Protein AF-A0A2Z2M664-F1 (afdb_monomer)

Organism: Thermococcus profundus (NCBI:txid49899)

Radius of gyration: 18.78 Å; Cα contacts (8 Å, |Δi|>4): 197; chains: 1; bounding box: 60×36×61 Å

Sequence (151 aa):
MFFKPFISCTFRCPKIKVKTLTKQIIELSSELGLQAVPEYRTPDGTRIDIAILNGEEKLLAIELEASFKWFPQRLLYDVVKAYRAGFTELWVVSNFNSKPGWVKNYSTEIGVETRIVKENEVLEELTTRLLQQTKKKEGHYLDFLGANVRV

Nearest PDB structures (foldseek):
  8hil-assembly1_E  TM=6.365E-01  e=1.187E-01  Brassica oleracea
  1vq2-assembly1_A  TM=5.155E-01  e=5.518E-02  Tequatrovirus T4
  8fnd-assembly1_G  TM=3.678E-01  e=8.575E-01  Homo sapiens
  3p83-assembly1_E  TM=4.566E-01  e=2.537E+00  Archaeoglobus fulgidus
  6rwo-assembly1_C  TM=3.372E-01  e=2.233E+00  Simian immunodeficiency virus

Mean predicted aligned error: 8.5 Å

Solvent-accessible surface area (backbone atoms only — not comparable to full-atom values): 8771 Å² total; per-residue (Å²): 136,84,83,76,76,82,76,74,80,79,73,78,70,71,73,64,58,58,73,60,53,52,51,52,53,33,50,57,29,46,78,71,76,29,50,49,38,70,63,33,68,37,98,89,69,47,73,40,51,31,35,36,26,56,85,92,44,55,64,35,35,36,39,78,49,72,67,71,83,59,47,51,63,51,52,45,50,51,46,54,50,36,44,78,62,61,24,47,29,38,38,38,34,30,71,65,95,73,75,56,67,70,46,56,57,53,28,50,75,72,54,23,50,74,44,80,35,39,72,91,46,42,67,63,54,48,51,55,58,51,54,51,51,58,51,54,51,54,52,52,50,53,52,56,54,61,67,70,72,77,130

Structure (mmCIF, N/CA/C/O backbone):
data_AF-A0A2Z2M664-F1
#
_entry.id   AF-A0A2Z2M664-F1
#
loop_
_atom_site.group_PDB
_atom_site.id
_atom_site.type_symbol
_atom_site.label_atom_id
_atom_site.label_alt_id
_atom_site.label_comp_id
_atom_site.label_asym_id
_atom_site.label_entity_id
_atom_site.label_seq_id
_atom_site.pdbx_PDB_ins_code
_atom_site.Cartn_x
_atom_site.Cartn_y
_atom_site.Cartn_z
_atom_site.occupancy
_atom_site.B_iso_or_equiv
_atom_site.auth_seq_id
_atom_site.auth_comp_id
_atom_site.auth_asym_id
_atom_site.auth_atom_id
_atom_site.pdbx_PDB_model_num
ATOM 1 N N . MET A 1 1 ? 23.839 2.505 -41.472 1.00 39.97 1 MET A N 1
ATOM 2 C CA . MET A 1 1 ? 23.127 1.906 -40.321 1.00 39.97 1 MET A CA 1
ATOM 3 C C . MET A 1 1 ? 23.981 2.104 -39.079 1.00 39.97 1 MET A C 1
ATOM 5 O O . MET A 1 1 ? 25.025 1.480 -38.979 1.00 39.97 1 MET A O 1
ATOM 9 N N . PHE A 1 2 ? 23.594 3.011 -38.181 1.00 37.47 2 PHE A N 1
ATOM 10 C CA . PHE A 1 2 ? 24.285 3.202 -36.903 1.00 37.47 2 PHE A CA 1
ATOM 11 C C . PHE A 1 2 ? 23.569 2.379 -35.831 1.00 37.47 2 PHE A C 1
ATOM 13 O O . PHE A 1 2 ? 22.463 2.723 -35.418 1.00 37.47 2 PHE A O 1
ATOM 20 N N . PHE A 1 3 ? 24.192 1.284 -35.396 1.00 42.12 3 PHE A N 1
ATOM 21 C CA . PHE A 1 3 ? 23.807 0.595 -34.168 1.00 42.12 3 PHE A CA 1
ATOM 22 C C . PHE A 1 3 ? 24.142 1.520 -32.993 1.00 42.12 3 PHE A C 1
ATOM 24 O O . PHE A 1 3 ? 25.313 1.751 -32.695 1.00 42.12 3 PHE A O 1
ATOM 31 N N . LYS A 1 4 ? 23.125 2.083 -32.333 1.00 37.66 4 LYS A N 1
ATOM 32 C CA . LYS A 1 4 ? 23.328 2.693 -31.015 1.00 37.66 4 LYS A CA 1
ATOM 33 C C . LYS A 1 4 ? 23.560 1.558 -30.012 1.00 37.66 4 LYS A C 1
ATOM 35 O O . LYS A 1 4 ? 22.747 0.632 -29.982 1.00 37.66 4 LYS A O 1
ATOM 40 N N . PRO A 1 5 ? 24.627 1.597 -29.199 1.00 44.88 5 PRO A N 1
ATOM 41 C CA . PRO A 1 5 ? 24.809 0.609 -28.151 1.00 44.88 5 PRO A CA 1
ATOM 42 C C . PRO A 1 5 ? 23.654 0.734 -27.153 1.00 44.88 5 PRO A C 1
ATOM 44 O O . PRO A 1 5 ? 23.270 1.840 -26.764 1.00 44.88 5 PRO A O 1
ATOM 47 N N . PHE A 1 6 ? 23.090 -0.409 -26.759 1.00 41.03 6 PHE A N 1
ATOM 48 C CA . PHE A 1 6 ? 22.221 -0.513 -25.593 1.00 41.03 6 PHE A CA 1
ATOM 49 C C . PHE A 1 6 ? 23.012 0.028 -24.399 1.00 41.03 6 PHE A C 1
ATOM 51 O O . PHE A 1 6 ? 23.916 -0.635 -23.893 1.00 41.03 6 PHE A O 1
ATOM 58 N N . ILE A 1 7 ? 22.706 1.252 -23.973 1.00 44.88 7 ILE A N 1
ATOM 59 C CA . ILE A 1 7 ? 23.198 1.783 -22.708 1.00 44.88 7 ILE A CA 1
ATOM 60 C C . ILE A 1 7 ? 22.564 0.897 -21.640 1.00 44.88 7 ILE A C 1
ATOM 62 O O . ILE A 1 7 ? 21.380 1.030 -21.324 1.00 44.88 7 ILE A O 1
ATOM 66 N N . SER A 1 8 ? 23.330 -0.066 -21.128 1.00 39.50 8 SER A N 1
ATOM 67 C CA . SER A 1 8 ? 22.950 -0.797 -19.931 1.00 39.50 8 SER A CA 1
ATOM 68 C C . SER A 1 8 ? 22.771 0.243 -18.835 1.00 39.50 8 SER A C 1
ATOM 70 O O . SER A 1 8 ? 23.730 0.914 -18.455 1.00 39.50 8 SER A O 1
ATOM 72 N N . CYS A 1 9 ? 21.538 0.420 -18.373 1.00 38.31 9 CYS A N 1
ATOM 73 C CA . CYS A 1 9 ? 21.229 1.287 -17.252 1.00 38.31 9 CYS A CA 1
ATOM 74 C C . CYS A 1 9 ? 21.925 0.716 -16.005 1.00 38.31 9 CYS A C 1
ATOM 76 O O . CYS A 1 9 ? 21.392 -0.153 -15.322 1.00 38.31 9 CYS A O 1
ATOM 78 N N . THR A 1 10 ? 23.152 1.160 -15.738 1.00 43.69 10 THR A N 1
ATOM 79 C CA . THR A 1 10 ? 23.926 0.847 -14.529 1.00 43.69 10 THR A CA 1
ATOM 80 C C . THR A 1 10 ? 23.640 1.847 -13.411 1.00 43.69 10 THR A C 1
ATOM 82 O O . THR A 1 10 ? 24.440 2.004 -12.493 1.00 43.69 10 THR A O 1
ATOM 85 N N . PHE A 1 11 ? 22.466 2.488 -13.416 1.00 45.19 11 PHE A N 1
ATOM 86 C CA . PHE A 1 11 ? 21.949 3.089 -12.194 1.00 45.19 11 PHE A CA 1
ATOM 87 C C . PHE A 1 11 ? 21.499 1.957 -11.277 1.00 45.19 11 PHE A C 1
ATOM 89 O O . PHE A 1 11 ? 20.416 1.391 -11.429 1.00 45.19 11 PHE A O 1
ATOM 96 N N . ARG A 1 12 ? 22.366 1.604 -10.324 1.00 50.22 12 ARG A N 1
ATOM 97 C CA . ARG A 1 12 ? 22.033 0.752 -9.183 1.00 50.22 12 ARG A CA 1
ATOM 98 C C . ARG A 1 12 ? 20.975 1.502 -8.362 1.00 50.22 12 ARG A C 1
ATOM 100 O O . ARG A 1 12 ? 21.314 2.205 -7.418 1.00 50.22 12 ARG A O 1
ATOM 107 N N . CYS A 1 13 ? 19.705 1.417 -8.767 1.00 52.94 13 CYS A N 1
ATOM 108 C CA . CYS A 1 13 ? 18.599 1.942 -7.973 1.00 52.94 13 CYS A CA 1
ATOM 109 C C . CYS A 1 13 ? 18.684 1.299 -6.580 1.00 52.94 13 CYS A C 1
ATOM 111 O O . CYS A 1 13 ? 18.848 0.073 -6.500 1.00 52.94 13 CYS A O 1
ATOM 113 N N . PRO A 1 14 ? 18.624 2.091 -5.496 1.00 61.84 14 PRO A N 1
ATOM 114 C CA . PRO A 1 14 ? 18.642 1.539 -4.154 1.00 61.84 14 PRO A CA 1
ATOM 115 C C . PRO A 1 14 ? 17.474 0.563 -4.012 1.00 61.84 14 PRO A C 1
ATOM 117 O O . PRO A 1 14 ? 16.324 0.904 -4.300 1.00 61.84 14 PRO A O 1
ATOM 120 N N . LYS A 1 15 ? 17.784 -0.675 -3.616 1.00 75.69 15 LYS A N 1
ATOM 121 C CA . LYS A 1 15 ? 16.760 -1.670 -3.299 1.00 75.69 15 LYS A CA 1
ATOM 122 C C . LYS A 1 15 ? 15.975 -1.187 -2.088 1.00 75.69 15 LYS A C 1
ATOM 124 O O . LYS A 1 15 ? 16.587 -0.807 -1.093 1.00 75.69 15 LYS A O 1
ATOM 129 N N . ILE A 1 16 ? 14.655 -1.296 -2.171 1.00 85.31 16 ILE A N 1
ATOM 130 C CA . ILE A 1 16 ? 13.769 -0.987 -1.052 1.00 85.31 16 ILE A CA 1
ATOM 131 C C . ILE A 1 16 ? 14.037 -1.964 0.087 1.00 85.31 16 ILE A C 1
ATOM 133 O O . ILE A 1 16 ? 14.125 -3.181 -0.124 1.00 85.31 16 ILE A O 1
ATOM 137 N N . LYS A 1 17 ? 14.146 -1.453 1.312 1.00 89.31 17 LYS A N 1
ATOM 138 C CA . LYS A 1 17 ? 14.289 -2.246 2.535 1.00 89.31 17 LYS A CA 1
ATOM 139 C C . LYS A 1 17 ? 12.929 -2.772 2.990 1.00 89.31 17 LYS A C 1
ATOM 141 O O . LYS A 1 17 ? 12.465 -2.445 4.077 1.00 89.31 17 LYS A O 1
ATOM 146 N N . VAL A 1 18 ? 12.319 -3.642 2.181 1.00 91.25 18 VAL A N 1
ATOM 147 C CA . VAL A 1 18 ? 10.952 -4.180 2.364 1.00 91.25 18 VAL A CA 1
ATOM 148 C C . VAL A 1 18 ? 10.660 -4.586 3.813 1.00 91.25 18 VAL A C 1
ATOM 150 O O . VAL A 1 18 ? 9.684 -4.125 4.394 1.00 91.25 18 VAL A O 1
ATOM 153 N N . LYS A 1 19 ? 11.530 -5.396 4.435 1.00 93.06 19 LYS A N 1
ATOM 154 C CA . LYS A 1 19 ? 11.330 -5.875 5.817 1.00 93.06 19 LYS A CA 1
ATOM 155 C C . LYS A 1 19 ? 11.340 -4.750 6.852 1.00 93.06 19 LYS A C 1
ATOM 157 O O . LYS A 1 19 ? 10.535 -4.772 7.775 1.00 93.06 19 LYS A O 1
ATOM 162 N N . THR A 1 20 ? 12.271 -3.808 6.726 1.00 95.06 20 THR A N 1
ATOM 163 C CA . THR A 1 20 ? 12.374 -2.664 7.641 1.00 95.06 20 THR A CA 1
ATOM 164 C C . THR A 1 20 ? 11.166 -1.759 7.473 1.00 95.06 20 THR A C 1
ATOM 166 O O . THR A 1 20 ? 10.509 -1.441 8.457 1.00 95.06 20 THR A O 1
ATOM 169 N N . LEU A 1 21 ? 10.822 -1.441 6.226 1.00 95.19 21 LEU A N 1
ATOM 170 C CA . LEU A 1 21 ? 9.712 -0.558 5.920 1.00 95.19 21 LEU A CA 1
ATOM 171 C C . LEU A 1 21 ? 8.367 -1.140 6.371 1.00 95.19 21 LEU A C 1
ATOM 173 O O . LEU A 1 21 ? 7.559 -0.434 6.960 1.00 95.19 21 LEU A O 1
ATOM 177 N N . THR A 1 22 ? 8.162 -2.446 6.181 1.00 97.00 22 THR A N 1
ATOM 178 C CA . THR A 1 22 ? 6.960 -3.142 6.666 1.00 97.00 22 THR A CA 1
ATOM 179 C C . THR A 1 22 ? 6.798 -2.982 8.176 1.00 97.00 22 THR A C 1
ATOM 181 O O . THR A 1 22 ? 5.714 -2.648 8.640 1.00 97.00 22 THR A O 1
ATOM 184 N N . LYS A 1 23 ? 7.878 -3.164 8.950 1.00 97.62 23 LYS A N 1
ATOM 185 C CA . LYS A 1 23 ? 7.842 -2.981 10.410 1.00 97.62 23 LYS A CA 1
ATOM 186 C C . LYS A 1 23 ? 7.484 -1.549 10.797 1.00 97.62 23 LYS A C 1
ATOM 188 O O . LYS A 1 23 ? 6.620 -1.368 11.643 1.00 97.62 23 LYS A O 1
ATOM 193 N N . GLN A 1 24 ? 8.103 -0.564 10.148 1.00 97.62 24 GLN A N 1
ATOM 194 C CA . GLN A 1 24 ? 7.853 0.853 10.427 1.00 97.62 24 GLN A CA 1
ATOM 195 C C . GLN A 1 24 ? 6.409 1.258 10.112 1.00 97.62 24 GLN A C 1
ATOM 197 O O . GLN A 1 24 ? 5.796 1.983 10.883 1.00 97.62 24 GLN A O 1
ATOM 202 N N . ILE A 1 25 ? 5.840 0.756 9.011 1.00 97.75 25 ILE A N 1
ATOM 203 C CA . ILE A 1 25 ? 4.435 0.999 8.655 1.00 97.75 25 ILE A CA 1
ATOM 204 C C . ILE A 1 25 ? 3.491 0.380 9.693 1.00 97.75 25 ILE A C 1
ATOM 206 O O . ILE A 1 25 ? 2.491 1.001 10.055 1.00 97.75 25 ILE A O 1
ATOM 210 N N . ILE A 1 26 ? 3.797 -0.829 10.177 1.00 98.12 26 ILE A N 1
ATOM 211 C CA . ILE A 1 26 ? 2.993 -1.496 11.209 1.00 98.12 26 ILE A CA 1
ATOM 212 C C . ILE A 1 26 ? 3.031 -0.716 12.522 1.00 98.12 26 ILE A C 1
ATOM 214 O O . ILE A 1 26 ? 1.979 -0.464 13.103 1.00 98.12 26 ILE A O 1
ATOM 218 N N . GLU A 1 27 ? 4.224 -0.318 12.961 1.00 97.88 27 GLU A N 1
ATOM 219 C CA . GLU A 1 27 ? 4.435 0.463 14.182 1.00 97.88 27 GLU A CA 1
ATOM 220 C C . GLU A 1 27 ? 3.686 1.800 14.116 1.00 97.88 27 GLU A C 1
ATOM 222 O O . GLU A 1 27 ? 2.825 2.051 14.955 1.00 97.88 27 GLU A O 1
ATOM 227 N N . LEU A 1 28 ? 3.884 2.572 13.041 1.00 97.06 28 LEU A N 1
ATOM 228 C CA . LEU A 1 28 ? 3.176 3.834 12.801 1.00 97.06 28 LEU A CA 1
ATOM 229 C C . LEU A 1 28 ? 1.650 3.662 12.810 1.00 97.06 28 LEU A C 1
ATOM 231 O O . LEU A 1 28 ? 0.927 4.467 13.392 1.00 97.06 28 LEU A O 1
ATOM 235 N N . SER A 1 29 ? 1.137 2.618 12.153 1.00 96.50 29 SER A N 1
ATOM 236 C CA . SER A 1 29 ? -0.308 2.367 12.117 1.00 96.50 29 SER A CA 1
ATOM 237 C C . SER A 1 29 ? -0.845 2.041 13.511 1.00 96.50 29 SER A C 1
ATOM 239 O O . SER A 1 29 ? -1.884 2.568 13.903 1.00 96.50 29 SER A O 1
ATOM 241 N N . SER A 1 30 ? -0.111 1.228 14.277 1.00 95.88 30 SER A N 1
ATOM 242 C CA . SER A 1 30 ? -0.477 0.857 15.644 1.00 95.88 30 SER A CA 1
ATOM 243 C C . SER A 1 30 ? -0.491 2.059 16.588 1.00 95.88 30 SER A C 1
ATOM 245 O O . SER A 1 30 ? -1.396 2.160 17.413 1.00 95.88 30 SER A O 1
ATOM 247 N N . GLU A 1 31 ? 0.474 2.975 16.472 1.00 95.81 31 GLU A N 1
ATOM 248 C CA . GLU A 1 31 ? 0.522 4.219 17.259 1.00 95.81 31 GLU A CA 1
ATOM 249 C C . GLU A 1 31 ? -0.710 5.104 17.022 1.00 95.81 31 GLU A C 1
ATOM 251 O O . GLU A 1 31 ? -1.169 5.797 17.929 1.00 95.81 31 GLU A O 1
ATOM 256 N N .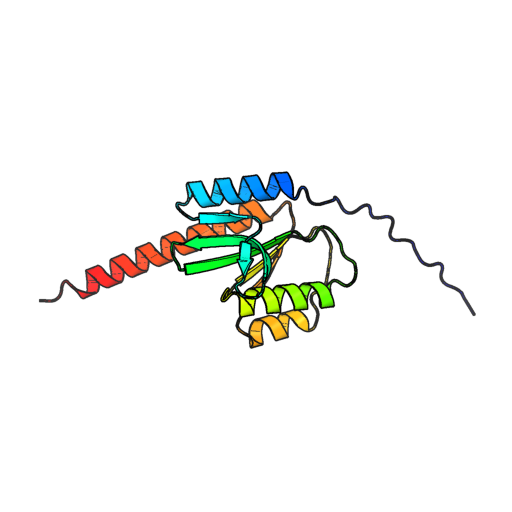 LEU A 1 32 ? -1.287 5.040 15.820 1.00 94.19 32 LEU A N 1
ATOM 257 C CA . LEU A 1 32 ? -2.493 5.772 15.432 1.00 94.19 32 LEU A CA 1
ATOM 258 C C . LEU A 1 32 ? -3.798 5.003 15.711 1.00 94.19 32 LEU A C 1
ATOM 260 O O . LEU A 1 32 ? -4.869 5.450 15.300 1.00 94.19 32 LEU A O 1
ATOM 264 N N . GLY A 1 33 ? -3.731 3.851 16.386 1.00 94.44 33 GLY A N 1
ATOM 265 C CA . GLY A 1 33 ? -4.897 3.013 16.684 1.00 94.44 33 GLY A CA 1
ATOM 266 C C . GLY A 1 33 ? -5.476 2.289 15.463 1.00 94.44 33 GLY A C 1
ATOM 267 O O . GLY A 1 33 ? -6.633 1.871 15.484 1.00 94.44 33 GLY A O 1
ATOM 268 N N . LEU A 1 34 ? -4.693 2.151 14.392 1.00 95.81 34 LEU A N 1
ATOM 269 C CA . LEU A 1 34 ? -5.061 1.453 13.163 1.00 95.81 34 LEU A CA 1
ATOM 270 C C . LEU A 1 34 ? -4.415 0.067 13.117 1.00 95.81 34 LEU A C 1
ATOM 272 O O . LEU A 1 34 ? -3.354 -0.178 13.692 1.00 95.81 34 LEU A O 1
ATOM 276 N N . GLN A 1 35 ? -5.032 -0.848 12.375 1.00 97.19 35 GLN A N 1
ATOM 277 C CA . GLN A 1 35 ? -4.503 -2.192 12.185 1.00 97.19 35 GLN A CA 1
ATOM 278 C C . GLN A 1 35 ? -3.793 -2.294 10.834 1.00 97.19 35 GLN A C 1
ATOM 280 O O . GLN A 1 35 ? -4.431 -2.229 9.789 1.00 97.19 35 GLN A O 1
ATOM 285 N N . ALA A 1 36 ? -2.482 -2.521 10.846 1.00 97.94 36 ALA A N 1
ATOM 286 C CA . ALA A 1 36 ? -1.727 -2.878 9.647 1.00 97.94 36 ALA A CA 1
ATOM 287 C C . ALA A 1 36 ? -1.498 -4.394 9.585 1.00 97.94 36 ALA A C 1
ATOM 289 O O . ALA A 1 36 ? -0.858 -4.973 10.463 1.00 97.94 36 ALA A O 1
ATOM 290 N N . VAL A 1 37 ? -2.003 -5.040 8.535 1.00 97.88 37 VAL A N 1
ATOM 291 C CA . VAL A 1 37 ? -1.870 -6.481 8.296 1.00 97.88 37 VAL A CA 1
ATOM 292 C C . VAL A 1 37 ? -0.847 -6.715 7.181 1.00 97.88 37 VAL A C 1
ATOM 294 O O . VAL A 1 37 ? -1.148 -6.421 6.020 1.00 97.88 37 VAL A O 1
ATOM 297 N N . PRO A 1 38 ? 0.357 -7.229 7.489 1.00 97.81 38 PRO A N 1
ATOM 298 C CA . PRO A 1 38 ? 1.311 -7.632 6.463 1.00 97.81 38 PRO A CA 1
ATOM 299 C C . PRO A 1 38 ? 0.848 -8.911 5.758 1.00 97.81 38 PRO A C 1
ATOM 301 O O . PRO A 1 38 ? 0.182 -9.756 6.355 1.00 97.81 38 PRO A O 1
ATOM 304 N N . GLU A 1 39 ? 1.239 -9.067 4.495 1.00 96.50 39 GLU A N 1
ATOM 305 C CA . GLU A 1 39 ? 0.882 -10.209 3.642 1.00 96.50 39 GLU A CA 1
ATOM 306 C C . GLU A 1 39 ? -0.627 -10.504 3.612 1.00 96.50 39 GLU A C 1
ATOM 308 O O . GLU A 1 39 ? -1.057 -11.661 3.605 1.00 96.50 39 GLU A O 1
ATOM 313 N N . TYR A 1 40 ? -1.438 -9.447 3.580 1.00 97.06 40 TYR A N 1
ATOM 314 C CA . TYR A 1 40 ? -2.889 -9.542 3.576 1.00 97.06 40 TYR A CA 1
ATOM 315 C C . TYR A 1 40 ? -3.383 -10.396 2.403 1.00 97.06 40 TYR A C 1
ATOM 317 O O . TYR A 1 40 ? -3.126 -10.098 1.232 1.00 97.06 40 TYR A O 1
ATOM 325 N N . ARG A 1 41 ? -4.106 -11.473 2.724 1.00 95.25 41 ARG A N 1
ATOM 326 C CA . ARG A 1 41 ? -4.710 -12.369 1.737 1.00 95.25 41 ARG A CA 1
ATOM 327 C C . ARG A 1 41 ? -6.134 -11.936 1.438 1.00 95.25 41 ARG A C 1
ATOM 329 O O . ARG A 1 41 ? -6.973 -11.849 2.330 1.00 95.25 41 ARG A O 1
ATOM 336 N N . THR A 1 42 ? -6.397 -11.685 0.166 1.00 89.75 42 THR A N 1
ATOM 337 C CA . THR A 1 42 ? -7.723 -11.365 -0.356 1.00 89.75 42 THR A CA 1
ATOM 338 C C . THR A 1 42 ? -8.573 -12.639 -0.464 1.00 89.75 42 THR A C 1
ATOM 340 O O . THR A 1 42 ? -8.021 -13.743 -0.504 1.00 89.75 42 THR A O 1
ATOM 343 N N . PRO A 1 43 ? -9.912 -12.530 -0.557 1.00 86.06 43 PRO A N 1
ATOM 344 C CA . PRO A 1 43 ? -10.790 -13.698 -0.693 1.00 86.06 43 PRO A CA 1
ATOM 345 C C . PRO A 1 43 ? -10.483 -14.587 -1.907 1.00 86.06 43 PRO A C 1
ATOM 347 O O . PRO A 1 43 ? -10.729 -15.787 -1.870 1.00 86.06 43 PRO A O 1
ATOM 350 N N . ASP A 1 44 ? -9.917 -14.015 -2.972 1.00 87.44 44 ASP A N 1
ATOM 351 C CA . ASP A 1 44 ? -9.476 -14.752 -4.162 1.00 87.44 44 ASP A CA 1
ATOM 352 C C . ASP A 1 44 ? -8.040 -15.308 -4.059 1.00 87.44 44 ASP A C 1
ATOM 354 O O . ASP A 1 44 ? -7.498 -15.818 -5.037 1.00 87.44 44 ASP A O 1
ATOM 358 N N . GLY A 1 45 ? -7.421 -15.241 -2.874 1.00 89.50 45 GLY A N 1
ATOM 359 C CA . GLY A 1 45 ? -6.108 -15.820 -2.571 1.00 89.50 45 GLY A CA 1
ATOM 360 C C . GLY A 1 45 ? -4.912 -14.932 -2.926 1.00 89.50 45 GLY A C 1
ATOM 361 O 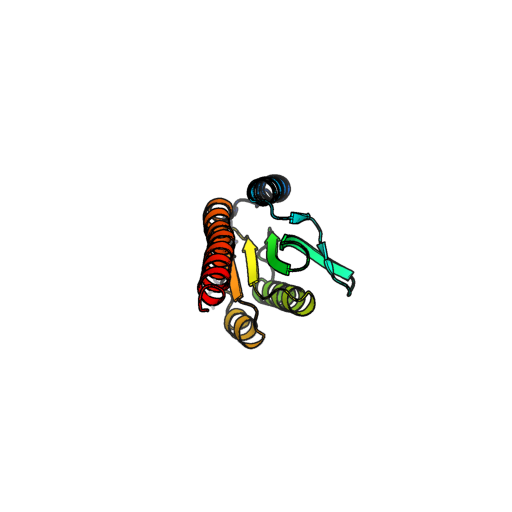O . GLY A 1 45 ? -3.759 -15.292 -2.644 1.00 89.50 45 GLY A O 1
ATOM 362 N N . THR A 1 46 ? -5.157 -13.757 -3.504 1.00 93.12 46 THR A N 1
ATOM 363 C CA . THR A 1 46 ? -4.111 -12.800 -3.866 1.00 93.12 46 THR A CA 1
ATOM 364 C C . THR A 1 46 ? -3.489 -12.158 -2.621 1.00 93.12 46 THR A C 1
ATOM 366 O O . THR A 1 46 ? -4.133 -12.006 -1.587 1.00 93.12 46 THR A O 1
ATOM 369 N N . ARG A 1 47 ? -2.201 -11.804 -2.688 1.00 96.25 47 ARG A N 1
ATOM 370 C CA . ARG A 1 47 ? -1.486 -11.131 -1.594 1.00 96.25 47 ARG A CA 1
ATOM 371 C C . ARG A 1 47 ? -1.334 -9.639 -1.874 1.00 96.25 47 ARG A C 1
ATOM 373 O O . ARG A 1 47 ? -0.767 -9.284 -2.911 1.00 96.25 47 ARG A O 1
ATOM 380 N N . ILE A 1 48 ? -1.783 -8.819 -0.930 1.00 97.12 48 ILE A N 1
ATOM 381 C CA . ILE A 1 48 ? -1.398 -7.414 -0.779 1.00 97.12 48 ILE A CA 1
ATOM 382 C C . ILE A 1 48 ? -0.262 -7.349 0.246 1.00 97.12 48 ILE A C 1
ATOM 384 O O . ILE A 1 48 ? -0.331 -8.029 1.272 1.00 97.12 48 ILE A O 1
ATOM 388 N N . ASP A 1 49 ? 0.799 -6.589 -0.025 1.00 97.19 49 ASP A N 1
ATOM 389 C CA . ASP A 1 49 ? 1.971 -6.589 0.862 1.00 97.19 49 ASP A CA 1
ATOM 390 C C . ASP A 1 49 ? 1.637 -6.046 2.256 1.00 97.19 49 ASP A C 1
ATOM 392 O O . ASP A 1 49 ? 2.034 -6.656 3.252 1.00 97.19 49 ASP A O 1
ATOM 396 N N . ILE A 1 50 ? 0.884 -4.945 2.343 1.00 98.44 50 ILE A N 1
ATOM 397 C CA . ILE A 1 50 ? 0.361 -4.412 3.608 1.00 98.44 50 ILE A CA 1
ATOM 398 C C . ILE A 1 50 ? -1.043 -3.842 3.388 1.00 98.44 50 ILE A C 1
ATOM 400 O O . ILE A 1 50 ? -1.264 -3.042 2.480 1.00 98.44 50 ILE A O 1
ATOM 404 N N . ALA A 1 51 ? -1.984 -4.220 4.248 1.00 98.25 51 ALA A N 1
ATOM 405 C CA . ALA A 1 51 ? -3.308 -3.610 4.331 1.00 98.25 51 ALA A CA 1
ATOM 406 C C . ALA A 1 51 ? -3.427 -2.785 5.615 1.00 98.25 51 ALA A C 1
ATOM 408 O O . ALA A 1 51 ? -3.186 -3.318 6.694 1.00 98.25 51 ALA A O 1
ATOM 409 N N . ILE A 1 52 ? -3.831 -1.519 5.515 1.00 98.06 52 ILE A N 1
ATOM 410 C CA . ILE A 1 52 ? -4.155 -0.673 6.671 1.00 98.06 52 ILE A CA 1
ATOM 411 C C . ILE A 1 52 ? -5.671 -0.605 6.822 1.00 98.06 52 ILE A C 1
ATOM 413 O O . ILE A 1 52 ? -6.390 -0.231 5.891 1.00 98.06 52 ILE A O 1
ATOM 417 N N . LEU A 1 53 ? -6.140 -0.967 8.011 1.00 96.88 53 LEU A N 1
ATOM 418 C CA . LEU A 1 53 ? -7.538 -1.145 8.362 1.00 96.88 53 LEU A CA 1
ATOM 419 C C . LEU A 1 53 ? -7.907 -0.293 9.581 1.00 96.88 53 LEU A C 1
ATOM 421 O O . LEU A 1 53 ? -7.083 -0.039 10.464 1.00 96.88 53 LEU A O 1
ATOM 425 N N .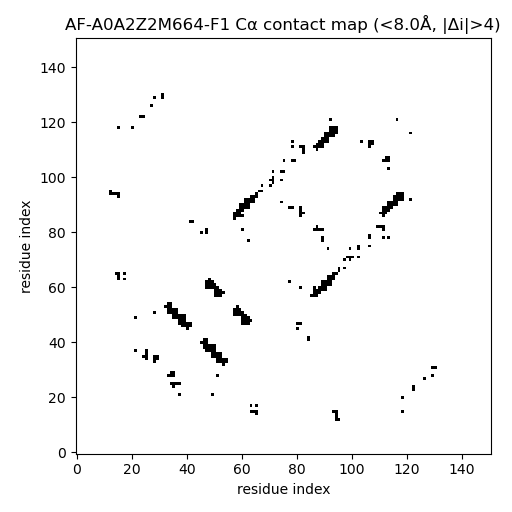 ASN A 1 54 ? -9.176 0.095 9.648 1.00 94.81 54 ASN A N 1
ATOM 426 C CA . ASN A 1 54 ? -9.799 0.694 10.823 1.00 94.81 54 ASN A CA 1
ATOM 427 C C . ASN A 1 54 ? -11.053 -0.112 11.183 1.00 94.81 54 ASN A C 1
ATOM 429 O O . ASN A 1 54 ? -12.141 0.143 10.664 1.00 94.81 54 ASN A O 1
ATOM 433 N N . GLY A 1 55 ? -10.889 -1.140 12.018 1.00 92.56 55 GLY A N 1
ATOM 434 C CA . GLY A 1 55 ? -11.916 -2.167 12.188 1.00 92.56 55 GLY A CA 1
ATOM 435 C C . GLY A 1 55 ? -12.146 -2.914 10.871 1.00 92.56 55 GLY A C 1
ATOM 436 O O . GLY A 1 55 ? -11.212 -3.478 10.308 1.00 92.56 55 GLY A O 1
ATOM 437 N N . GLU A 1 56 ? -13.377 -2.890 10.361 1.00 92.06 56 GLU A N 1
ATOM 438 C CA . GLU A 1 56 ? -13.733 -3.513 9.075 1.00 92.06 56 GLU A CA 1
ATOM 439 C C . GLU A 1 56 ? -13.437 -2.615 7.860 1.00 92.06 56 GLU A C 1
ATOM 441 O O . GLU A 1 56 ? -13.442 -3.079 6.717 1.00 92.06 56 GLU A O 1
ATOM 446 N N . GLU A 1 57 ? -13.167 -1.327 8.090 1.00 94.56 57 GLU A N 1
ATOM 447 C CA . GLU A 1 57 ? -12.919 -0.351 7.033 1.00 94.56 57 GLU A CA 1
ATOM 448 C C . GLU A 1 57 ? -11.5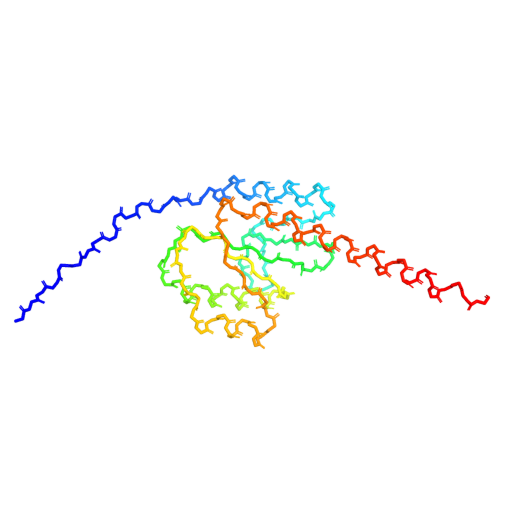22 -0.537 6.422 1.00 94.56 57 GLU A C 1
ATOM 450 O O . GLU A 1 57 ? -10.507 -0.549 7.123 1.00 94.56 57 GLU A O 1
ATOM 455 N N . LYS A 1 58 ? -11.469 -0.641 5.091 1.00 96.00 58 LYS A N 1
ATOM 456 C CA . LYS A 1 58 ? -10.246 -0.825 4.300 1.00 96.00 58 LYS A CA 1
ATOM 457 C C . LYS A 1 58 ? -9.707 0.522 3.834 1.00 96.00 58 LYS A C 1
ATOM 459 O O . LYS A 1 58 ? -10.130 1.036 2.803 1.00 96.00 58 LYS A O 1
ATOM 464 N N . LEU A 1 59 ? -8.774 1.090 4.596 1.00 96.31 59 LEU A N 1
ATOM 465 C CA . LEU A 1 59 ? -8.292 2.451 4.359 1.00 96.31 59 LEU A CA 1
ATOM 466 C C . LEU A 1 59 ? -7.289 2.541 3.211 1.00 96.31 59 LEU A C 1
ATOM 468 O O . LEU A 1 59 ? -7.396 3.435 2.377 1.00 96.31 59 LEU A O 1
ATOM 472 N N . LEU A 1 60 ? -6.284 1.663 3.205 1.00 98.06 60 LEU A N 1
ATOM 473 C CA . LEU A 1 60 ? -5.168 1.759 2.268 1.00 98.06 60 LEU A CA 1
ATOM 474 C C . LEU A 1 60 ? -4.534 0.390 2.010 1.00 98.06 60 LEU A C 1
ATOM 476 O O . LEU A 1 60 ? -4.188 -0.327 2.951 1.00 98.06 60 LEU A O 1
ATOM 480 N N . ALA A 1 61 ? -4.334 0.061 0.735 1.00 98.31 61 ALA A N 1
ATOM 481 C CA . ALA A 1 61 ? -3.464 -1.027 0.306 1.00 98.31 61 ALA A CA 1
ATOM 482 C C . ALA A 1 61 ? -2.074 -0.480 -0.050 1.00 98.31 61 ALA A C 1
ATOM 484 O O . ALA A 1 61 ? -1.964 0.569 -0.685 1.00 98.31 61 ALA A O 1
ATOM 485 N N . ILE A 1 62 ? -1.013 -1.193 0.329 1.00 98.25 62 ILE A N 1
ATOM 486 C CA . ILE A 1 62 ? 0.372 -0.826 0.020 1.00 98.25 62 ILE A CA 1
ATOM 487 C C . ILE A 1 62 ? 1.078 -2.005 -0.654 1.00 98.25 62 ILE A C 1
ATOM 489 O O . ILE A 1 62 ? 1.055 -3.121 -0.137 1.00 98.25 62 ILE A O 1
ATOM 493 N N . GLU A 1 63 ? 1.754 -1.731 -1.769 1.00 96.56 63 GLU A N 1
ATOM 494 C CA . GLU A 1 63 ? 2.643 -2.654 -2.483 1.00 96.56 63 GLU A CA 1
ATOM 495 C C . GLU A 1 63 ? 4.085 -2.157 -2.439 1.00 96.56 63 GLU A C 1
ATOM 497 O O . GLU A 1 63 ? 4.361 -0.989 -2.728 1.00 96.56 63 GLU A O 1
ATOM 502 N N . LEU A 1 64 ? 5.022 -3.038 -2.090 1.00 94.44 64 LEU A N 1
ATOM 503 C CA . LEU A 1 64 ? 6.437 -2.710 -1.944 1.00 94.44 64 LEU A CA 1
ATOM 504 C C . LEU A 1 64 ? 7.222 -3.228 -3.157 1.00 94.44 64 LEU A C 1
ATOM 506 O O . LEU A 1 64 ? 7.824 -4.305 -3.146 1.00 94.44 64 LEU A O 1
ATOM 510 N N . GLU A 1 65 ? 7.252 -2.429 -4.223 1.00 89.44 65 GLU A N 1
ATOM 511 C CA . GLU A 1 65 ? 7.789 -2.837 -5.521 1.00 89.44 65 GLU A CA 1
ATOM 512 C C . GLU A 1 65 ? 9.304 -2.623 -5.639 1.00 89.44 65 GLU A C 1
ATOM 514 O O . GLU A 1 65 ? 9.809 -1.557 -6.011 1.00 89.44 65 GLU A O 1
ATOM 519 N N . ALA A 1 66 ? 10.050 -3.698 -5.369 1.00 83.56 66 ALA A N 1
ATOM 520 C CA . ALA A 1 66 ? 11.511 -3.740 -5.443 1.00 83.56 66 ALA A CA 1
ATOM 521 C C . ALA A 1 66 ? 12.077 -3.978 -6.863 1.00 83.56 66 ALA A C 1
ATOM 523 O O . ALA A 1 66 ? 13.300 -4.019 -7.029 1.00 83.56 66 ALA A O 1
ATOM 524 N N . SER A 1 67 ? 11.230 -4.126 -7.892 1.00 76.94 67 SER A N 1
ATOM 525 C CA . SER A 1 67 ? 11.641 -4.358 -9.287 1.00 76.94 67 SER A CA 1
ATOM 526 C C . SER A 1 67 ? 10.874 -3.482 -10.284 1.00 76.94 67 SER A C 1
ATOM 528 O O . SER A 1 67 ? 9.687 -3.234 -10.132 1.00 76.94 67 SER A O 1
ATOM 530 N N . PHE A 1 68 ? 11.552 -3.054 -11.353 1.00 72.75 68 PHE A N 1
ATOM 531 C CA . PHE A 1 68 ? 10.978 -2.216 -12.416 1.00 72.75 68 PHE A CA 1
ATOM 532 C C . PHE A 1 68 ? 10.487 -3.000 -13.644 1.00 72.75 68 PHE A C 1
ATOM 534 O O . PHE A 1 68 ? 9.927 -2.429 -14.583 1.00 72.75 68 PHE A O 1
ATOM 541 N N . LYS A 1 69 ? 10.742 -4.312 -13.709 1.00 78.94 69 LYS A N 1
ATOM 542 C CA . LYS A 1 69 ? 10.387 -5.089 -14.902 1.00 78.94 69 LYS A CA 1
ATOM 543 C C . LYS A 1 69 ? 8.867 -5.073 -15.094 1.00 78.94 69 LYS A C 1
ATOM 545 O O . LYS A 1 69 ? 8.140 -5.578 -14.252 1.00 78.94 69 LYS A O 1
ATOM 550 N N . TRP A 1 70 ? 8.439 -4.524 -16.233 1.00 83.06 70 TRP A N 1
ATOM 551 C CA . TRP A 1 70 ? 7.049 -4.540 -16.710 1.00 83.06 70 TRP A CA 1
ATOM 552 C C . TRP A 1 70 ? 6.119 -3.726 -15.802 1.00 83.06 70 TRP A C 1
ATOM 554 O O . TRP A 1 70 ? 5.003 -4.133 -15.487 1.00 83.06 70 TRP A O 1
ATOM 564 N N . PHE A 1 71 ? 6.614 -2.562 -15.369 1.00 87.06 71 PHE A N 1
ATOM 565 C CA . PHE A 1 71 ? 5.942 -1.723 -14.384 1.00 87.06 71 PHE A CA 1
ATOM 566 C C . PHE A 1 71 ? 4.471 -1.407 -14.711 1.00 87.06 71 PHE A C 1
ATOM 568 O O . PHE A 1 71 ? 3.658 -1.563 -13.810 1.00 87.06 71 PHE A O 1
ATOM 575 N N . PRO A 1 72 ? 4.063 -1.035 -15.945 1.00 89.88 72 PRO A N 1
ATOM 576 C CA . PRO A 1 72 ? 2.644 -0.791 -16.222 1.00 89.88 72 PRO A CA 1
ATOM 577 C C . PRO A 1 72 ? 1.766 -2.034 -16.026 1.00 89.88 72 PRO A C 1
ATOM 579 O O . PRO A 1 72 ? 0.690 -1.939 -15.448 1.00 89.88 72 PRO A O 1
ATOM 582 N N . GLN A 1 73 ? 2.224 -3.211 -16.459 1.00 91.56 73 GLN A N 1
ATOM 583 C CA . GLN A 1 73 ? 1.493 -4.467 -16.273 1.00 91.56 73 GLN A CA 1
ATOM 584 C C . GLN A 1 73 ? 1.401 -4.841 -14.792 1.00 91.56 73 GLN A C 1
ATOM 586 O O . GLN A 1 73 ? 0.357 -5.299 -14.333 1.00 91.56 73 GLN A O 1
ATOM 591 N N . ARG A 1 74 ? 2.488 -4.623 -14.046 1.00 92.06 74 ARG A N 1
ATOM 592 C CA . ARG A 1 74 ? 2.538 -4.875 -12.608 1.00 92.06 74 ARG A CA 1
ATOM 593 C C . ARG A 1 74 ? 1.611 -3.934 -11.842 1.00 92.06 74 ARG A C 1
ATOM 595 O O . ARG A 1 74 ? 0.769 -4.400 -11.089 1.00 92.06 74 ARG A O 1
ATOM 602 N N . LEU A 1 75 ? 1.683 -2.641 -12.144 1.00 94.31 75 LEU A N 1
ATOM 603 C CA . LEU A 1 75 ? 0.806 -1.626 -11.575 1.00 94.31 75 LEU A CA 1
ATOM 604 C C . LEU A 1 75 ? -0.668 -1.933 -11.857 1.00 94.31 75 LEU A C 1
ATOM 606 O O . LEU A 1 75 ? -1.490 -1.835 -10.956 1.00 94.31 75 LEU A O 1
ATOM 610 N N . LEU A 1 76 ? -1.006 -2.337 -13.085 1.00 95.94 76 LEU A N 1
ATOM 611 C CA . LEU A 1 76 ? -2.372 -2.729 -13.435 1.00 95.94 76 LEU A CA 1
ATOM 612 C C . LEU A 1 76 ? -2.849 -3.908 -12.582 1.00 95.94 76 LEU A C 1
ATOM 614 O O . LEU A 1 76 ? -3.978 -3.901 -12.096 1.00 95.94 76 LEU A O 1
ATOM 618 N N . TYR A 1 77 ? -1.991 -4.911 -12.397 1.00 94.31 77 TYR A N 1
ATOM 619 C CA . TYR A 1 77 ? -2.292 -6.059 -11.553 1.00 94.31 77 TYR A CA 1
ATOM 620 C C . TYR A 1 77 ? -2.555 -5.642 -10.101 1.00 94.31 77 TYR A C 1
ATOM 622 O O . TYR A 1 77 ? -3.549 -6.068 -9.516 1.00 94.31 77 TYR A O 1
ATOM 630 N N . ASP A 1 78 ? -1.719 -4.768 -9.541 1.00 95.56 78 ASP A N 1
ATOM 631 C CA . ASP A 1 78 ? -1.877 -4.288 -8.168 1.00 95.56 78 ASP A CA 1
ATOM 632 C C . ASP A 1 78 ? -3.136 -3.430 -7.987 1.00 95.56 78 ASP A C 1
ATOM 634 O O . ASP A 1 78 ? -3.856 -3.598 -7.004 1.00 95.56 78 ASP A O 1
ATOM 638 N N . VAL A 1 79 ? -3.465 -2.592 -8.975 1.00 97.31 79 VAL A N 1
ATOM 639 C CA . VAL A 1 79 ? -4.713 -1.813 -9.028 1.00 97.31 79 VAL A CA 1
ATOM 640 C C . VAL A 1 79 ? -5.937 -2.729 -9.004 1.00 97.31 79 VAL A C 1
ATOM 642 O O . VAL A 1 79 ? -6.826 -2.558 -8.171 1.00 97.31 79 VAL A O 1
ATOM 645 N N . VAL A 1 80 ? -5.984 -3.738 -9.880 1.00 96.56 80 VAL A N 1
ATOM 646 C CA . VAL A 1 80 ? -7.115 -4.680 -9.952 1.00 96.56 80 VAL A CA 1
ATOM 647 C C . VAL A 1 80 ? -7.222 -5.514 -8.675 1.00 96.56 80 VAL A C 1
ATOM 649 O O . VAL A 1 80 ? -8.327 -5.778 -8.200 1.00 96.56 80 VAL A O 1
ATOM 652 N N . LYS A 1 81 ? -6.086 -5.905 -8.092 1.00 95.69 81 LYS A N 1
ATOM 653 C CA . LYS A 1 81 ? -6.019 -6.612 -6.811 1.00 95.69 81 LYS A CA 1
ATOM 654 C C . LYS A 1 81 ? -6.600 -5.773 -5.672 1.00 95.69 81 LYS A C 1
ATOM 656 O O . LYS A 1 81 ? -7.449 -6.275 -4.938 1.00 95.69 81 LYS A O 1
ATOM 661 N N . ALA A 1 82 ? -6.188 -4.512 -5.545 1.00 96.94 82 ALA A N 1
ATOM 662 C CA . ALA A 1 82 ? -6.703 -3.591 -4.532 1.00 96.94 82 ALA A CA 1
ATOM 663 C C . ALA A 1 82 ? -8.213 -3.356 -4.702 1.00 96.94 82 ALA A C 1
ATOM 665 O O . ALA A 1 82 ? -8.966 -3.501 -3.738 1.00 96.94 82 ALA A O 1
ATOM 666 N N . TYR A 1 83 ? -8.660 -3.116 -5.940 1.00 97.06 83 TYR A N 1
ATOM 667 C CA . TYR A 1 83 ? -10.074 -2.954 -6.284 1.00 97.06 83 TYR A CA 1
ATOM 668 C C . TYR A 1 83 ? -10.919 -4.161 -5.854 1.00 97.06 83 TYR A C 1
ATOM 670 O O . TYR A 1 83 ? -11.890 -4.019 -5.114 1.00 97.06 83 TYR A O 1
ATOM 678 N N . ARG A 1 84 ? -10.526 -5.376 -6.260 1.00 95.75 84 ARG A N 1
ATOM 679 C CA . ARG A 1 84 ? -11.243 -6.620 -5.916 1.00 95.75 84 ARG A CA 1
ATOM 680 C C . ARG A 1 84 ? -11.238 -6.907 -4.420 1.00 95.75 84 ARG A C 1
ATOM 682 O O . ARG A 1 84 ? -12.175 -7.502 -3.896 1.00 95.75 84 ARG A O 1
ATOM 689 N N . ALA A 1 85 ? -10.185 -6.480 -3.732 1.00 95.44 85 ALA A N 1
ATOM 690 C CA . ALA A 1 85 ? -10.090 -6.560 -2.288 1.00 95.44 85 ALA A CA 1
ATOM 691 C C . ALA A 1 85 ? -10.942 -5.502 -1.572 1.00 95.44 85 ALA A C 1
ATOM 693 O O . ALA A 1 85 ? -11.066 -5.581 -0.354 1.00 95.44 85 ALA A O 1
ATOM 694 N N . GLY A 1 86 ? -11.562 -4.560 -2.288 1.00 96.06 86 GLY A N 1
ATOM 695 C CA . GLY A 1 86 ? -12.426 -3.520 -1.733 1.00 96.06 86 GLY A CA 1
ATOM 696 C C . GLY A 1 86 ? -11.674 -2.318 -1.162 1.00 96.06 86 GLY A C 1
ATOM 697 O O . GLY A 1 86 ? -12.228 -1.623 -0.317 1.00 96.06 86 GLY A O 1
ATOM 698 N N . PHE A 1 87 ? -10.424 -2.090 -1.573 1.00 97.38 87 PHE A N 1
ATOM 699 C CA . PHE A 1 87 ? -9.696 -0.861 -1.251 1.00 97.38 87 PHE A CA 1
ATOM 700 C C . PHE A 1 87 ? -9.981 0.204 -2.307 1.00 97.38 87 PHE A C 1
ATOM 702 O O . PHE A 1 87 ? -9.944 -0.077 -3.504 1.00 97.38 87 PHE A O 1
ATOM 709 N N . THR A 1 88 ? -10.204 1.437 -1.862 1.00 96.44 88 THR A N 1
ATOM 710 C CA . THR A 1 88 ? -10.374 2.610 -2.737 1.00 96.44 88 THR A CA 1
ATOM 711 C C . THR A 1 88 ? -9.071 3.374 -2.960 1.00 96.44 88 THR A C 1
ATOM 713 O O . THR A 1 88 ? -9.026 4.292 -3.773 1.00 96.44 88 THR A O 1
ATOM 716 N N . GLU A 1 89 ? -8.006 3.018 -2.239 1.00 97.94 89 GLU A N 1
ATOM 717 C CA . GLU A 1 89 ? -6.695 3.654 -2.350 1.00 97.94 89 GLU A CA 1
ATOM 718 C C . GLU A 1 89 ? -5.577 2.608 -2.352 1.00 97.94 89 GLU A C 1
ATOM 720 O O . GLU A 1 89 ? -5.573 1.665 -1.552 1.00 97.94 89 GLU A O 1
ATOM 725 N N . LEU A 1 90 ? -4.621 2.798 -3.262 1.00 98.19 90 LEU A N 1
ATOM 726 C CA . LEU A 1 90 ? -3.441 1.965 -3.442 1.00 98.19 90 LEU A CA 1
ATOM 727 C C . LEU A 1 90 ? -2.183 2.833 -3.476 1.00 98.19 90 LEU A C 1
ATOM 729 O O . LEU A 1 90 ? -2.045 3.728 -4.314 1.00 98.19 90 LEU A O 1
ATOM 733 N N . TRP A 1 91 ? -1.223 2.520 -2.614 1.00 97.75 91 TRP A N 1
ATOM 734 C CA . TRP A 1 91 ? 0.121 3.082 -2.665 1.00 97.75 91 TRP A CA 1
ATOM 735 C C . TRP A 1 91 ? 1.109 2.035 -3.164 1.00 97.75 91 TRP A C 1
ATOM 737 O O . TRP A 1 91 ? 1.227 0.949 -2.608 1.00 97.75 91 TRP A O 1
ATOM 747 N N . VAL A 1 92 ? 1.864 2.382 -4.198 1.00 95.50 92 VAL A N 1
ATOM 748 C CA . VAL A 1 92 ? 2.971 1.575 -4.709 1.00 95.50 92 VAL A CA 1
ATOM 749 C C . VAL A 1 92 ? 4.271 2.252 -4.308 1.00 95.50 92 VAL A C 1
ATOM 751 O O . VAL A 1 92 ? 4.646 3.290 -4.856 1.00 95.50 92 VAL A O 1
ATOM 754 N N . VAL A 1 93 ? 4.973 1.669 -3.343 1.00 95.06 93 VAL A N 1
ATOM 755 C CA . VAL A 1 93 ? 6.264 2.179 -2.890 1.00 95.06 93 VAL A CA 1
ATOM 756 C C . VAL A 1 93 ? 7.335 1.669 -3.833 1.00 95.06 93 VAL A C 1
ATOM 758 O O . VAL A 1 93 ? 7.579 0.465 -3.925 1.00 95.06 93 VAL A O 1
ATOM 761 N N . SER A 1 94 ? 7.976 2.582 -4.556 1.00 91.12 94 SER A N 1
ATOM 762 C CA . SER A 1 94 ? 8.980 2.221 -5.542 1.00 91.12 94 SER A CA 1
ATOM 763 C C . SER A 1 94 ? 10.051 3.289 -5.722 1.00 91.12 94 SER A C 1
ATOM 765 O O . SER A 1 94 ? 9.762 4.439 -6.039 1.00 91.12 94 SER A O 1
ATOM 767 N N . ASN A 1 95 ? 11.327 2.900 -5.633 1.00 89.44 95 ASN A N 1
ATOM 768 C CA . ASN A 1 95 ? 12.439 3.815 -5.919 1.00 89.44 95 ASN A CA 1
ATOM 769 C C . ASN A 1 95 ? 12.628 4.077 -7.421 1.00 89.44 95 ASN A C 1
ATOM 771 O O . ASN A 1 95 ? 13.350 5.001 -7.801 1.00 89.44 95 ASN A O 1
ATOM 775 N N . PHE A 1 96 ? 11.947 3.333 -8.293 1.00 83.94 96 PHE A N 1
ATOM 776 C CA . PHE A 1 96 ? 12.055 3.513 -9.736 1.00 83.94 96 PHE A CA 1
ATOM 777 C C . PHE A 1 96 ? 11.279 4.741 -10.221 1.00 83.94 96 PHE A C 1
ATOM 779 O O . PHE A 1 96 ? 10.226 5.095 -9.695 1.00 83.94 96 PHE A O 1
ATOM 786 N N . ASN A 1 97 ? 11.818 5.423 -11.233 1.00 74.75 97 ASN A N 1
ATOM 787 C CA . ASN A 1 97 ? 11.149 6.543 -11.899 1.00 74.75 97 ASN A CA 1
ATOM 788 C C . ASN A 1 97 ? 10.248 6.014 -13.016 1.00 74.75 97 ASN A C 1
ATOM 790 O O . ASN A 1 97 ? 10.523 6.181 -14.205 1.00 74.75 97 ASN A O 1
ATOM 794 N N . SER A 1 98 ? 9.188 5.320 -12.613 1.00 74.88 98 SER A N 1
ATOM 795 C CA . SER A 1 98 ? 8.219 4.712 -13.514 1.00 74.88 98 SER A CA 1
ATOM 796 C C . SER A 1 98 ? 7.102 5.680 -13.865 1.00 74.88 98 SER A C 1
ATOM 798 O O . SER A 1 98 ? 6.514 6.300 -12.983 1.00 74.88 98 SER A O 1
ATOM 800 N N . LYS A 1 99 ? 6.732 5.754 -15.145 1.00 84.19 99 LYS A N 1
ATOM 801 C CA . LYS A 1 99 ? 5.485 6.415 -15.539 1.00 84.19 99 LYS A CA 1
ATOM 802 C C . LYS A 1 99 ? 4.351 5.383 -15.519 1.00 84.19 99 LYS A C 1
ATOM 804 O O . LYS A 1 99 ? 4.490 4.360 -16.189 1.00 84.19 99 LYS A O 1
ATOM 809 N N . PRO A 1 100 ? 3.235 5.640 -14.815 1.00 88.31 100 PRO A N 1
ATOM 810 C CA . PRO A 1 100 ? 2.100 4.716 -14.778 1.00 88.31 100 PRO A CA 1
ATOM 811 C C . PRO A 1 100 ? 1.368 4.609 -16.128 1.00 88.31 100 PRO A C 1
ATOM 813 O O . PRO A 1 100 ? 0.692 3.619 -16.389 1.00 88.31 100 PRO A O 1
ATOM 816 N N . GLY A 1 101 ? 1.514 5.602 -17.014 1.00 89.56 101 GLY A N 1
ATOM 817 C CA . GLY A 1 101 ? 0.857 5.600 -18.323 1.00 89.56 101 GLY A CA 1
ATOM 818 C C . GLY A 1 101 ? -0.670 5.587 -18.201 1.00 89.56 101 GLY A C 1
ATOM 819 O O . GLY A 1 101 ? -1.226 6.228 -17.311 1.00 89.56 101 GLY A O 1
ATOM 820 N N . TRP A 1 102 ? -1.337 4.839 -19.085 1.00 94.06 102 TRP A N 1
ATOM 821 C CA . TRP A 1 102 ? -2.802 4.715 -19.117 1.00 94.06 102 TRP A CA 1
ATOM 822 C C . TRP A 1 102 ? -3.390 4.067 -17.853 1.00 94.06 102 TRP A C 1
ATOM 824 O O . TRP A 1 102 ? -4.552 4.303 -17.532 1.00 94.06 102 TRP A O 1
ATOM 834 N N . VAL A 1 103 ? -2.583 3.309 -17.099 1.00 95.50 103 VAL A N 1
ATOM 835 C CA . VAL A 1 103 ? -3.024 2.589 -15.894 1.00 95.50 103 VAL A CA 1
ATOM 836 C C . VAL A 1 103 ? -3.521 3.546 -14.812 1.00 95.50 103 VAL A C 1
ATOM 838 O O . VAL A 1 103 ? -4.452 3.206 -14.095 1.00 95.50 103 VAL A O 1
ATOM 841 N N . LYS A 1 104 ? -2.963 4.762 -14.722 1.00 94.06 104 LYS A N 1
ATOM 842 C CA . LYS A 1 104 ? -3.426 5.774 -13.756 1.00 94.06 104 LYS A CA 1
ATOM 843 C C . LYS A 1 104 ? -4.848 6.262 -14.051 1.00 94.06 104 LYS A C 1
ATOM 845 O O . LYS A 1 104 ? -5.605 6.538 -13.131 1.00 94.06 104 LYS A O 1
ATOM 850 N N . ASN A 1 105 ? -5.205 6.400 -15.325 1.00 95.75 105 ASN A N 1
ATOM 851 C CA . ASN A 1 105 ? -6.561 6.813 -15.690 1.00 95.75 105 ASN A CA 1
ATOM 852 C C . ASN A 1 105 ? -7.533 5.666 -15.414 1.00 95.75 105 ASN A C 1
ATOM 854 O O . ASN A 1 105 ? -8.539 5.867 -14.743 1.00 95.75 105 ASN A O 1
ATOM 858 N N . TYR A 1 106 ? -7.150 4.455 -15.825 1.00 97.31 106 TYR A N 1
ATOM 859 C CA . TYR A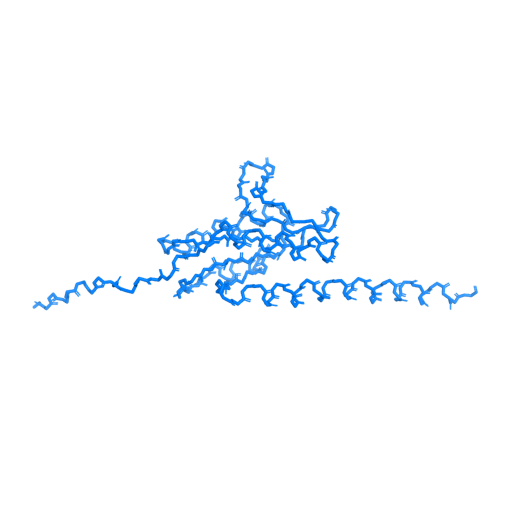 1 106 ? -7.924 3.248 -15.565 1.00 97.31 106 TYR A CA 1
ATOM 860 C C . TYR A 1 106 ? -8.161 3.003 -14.067 1.00 97.31 106 TYR A C 1
ATOM 862 O O . TYR A 1 106 ? -9.274 2.669 -13.676 1.00 97.31 106 TYR A O 1
ATOM 870 N N . SER A 1 107 ? -7.154 3.206 -13.207 1.00 97.31 107 SER A N 1
ATOM 871 C CA . SER A 1 107 ? -7.318 3.034 -11.757 1.00 97.31 107 SER A CA 1
ATOM 872 C C . SER A 1 107 ? -8.389 3.969 -11.198 1.00 97.31 107 SER A C 1
ATOM 874 O O . SER A 1 107 ? -9.252 3.535 -10.442 1.00 97.31 107 SER A O 1
ATOM 876 N N . THR A 1 108 ? -8.381 5.233 -11.625 1.00 96.31 108 THR A N 1
ATOM 877 C CA . THR A 1 108 ? -9.393 6.219 -11.232 1.00 96.31 108 THR A CA 1
ATOM 878 C C . THR A 1 108 ? -10.780 5.844 -11.753 1.00 96.31 108 THR A C 1
ATOM 880 O O . THR A 1 108 ? -11.747 5.936 -11.003 1.00 96.31 108 THR A O 1
ATOM 883 N N . GLU A 1 109 ? -10.888 5.387 -13.004 1.00 97.50 109 GLU A N 1
ATOM 884 C CA . GLU A 1 109 ? -12.159 4.953 -13.608 1.00 97.50 109 GLU A CA 1
ATOM 885 C C . GLU A 1 109 ? -12.821 3.816 -12.821 1.00 97.50 109 GLU A C 1
ATOM 887 O O . GLU A 1 109 ? -14.041 3.807 -12.671 1.00 97.50 109 GLU A O 1
ATOM 892 N N . ILE A 1 110 ? -12.030 2.890 -12.270 1.00 97.31 110 ILE A N 1
ATOM 893 C CA . ILE A 1 110 ? -12.546 1.790 -11.441 1.00 97.31 110 ILE A CA 1
ATOM 894 C C . ILE A 1 110 ? -12.670 2.146 -9.949 1.00 97.31 110 ILE A C 1
ATOM 896 O O . ILE A 1 110 ? -13.008 1.283 -9.144 1.00 97.31 110 ILE A O 1
ATOM 900 N N . GLY A 1 111 ? -12.409 3.397 -9.558 1.00 96.81 111 GLY A N 1
ATOM 901 C CA . GLY A 1 111 ? -12.567 3.864 -8.177 1.00 96.81 111 GLY A CA 1
ATOM 902 C C . GLY A 1 111 ? -11.391 3.561 -7.242 1.00 96.81 111 GLY A C 1
ATOM 903 O O . GLY A 1 111 ? -11.585 3.516 -6.029 1.00 96.81 111 GLY A O 1
ATOM 904 N N . VAL A 1 112 ? -10.184 3.358 -7.780 1.00 98.06 112 VAL A N 1
ATOM 905 C CA . VAL A 1 112 ? -8.946 3.199 -7.001 1.00 98.06 112 VAL A CA 1
ATOM 906 C C . VAL A 1 112 ? -8.007 4.380 -7.236 1.00 98.06 112 VAL A C 1
ATOM 908 O O . VAL A 1 112 ? -7.353 4.498 -8.281 1.00 98.06 112 VAL A O 1
ATOM 911 N N . GLU A 1 113 ? -7.869 5.240 -6.229 1.00 97.06 113 GLU A N 1
ATOM 912 C CA . GLU A 1 113 ? -6.835 6.270 -6.229 1.00 97.06 113 GLU A CA 1
ATOM 913 C C . GLU A 1 113 ? -5.463 5.609 -6.068 1.00 97.06 113 GLU A C 1
ATOM 915 O O . GLU A 1 113 ? -5.187 4.936 -5.077 1.00 97.06 113 GLU A O 1
ATOM 920 N N . THR A 1 114 ?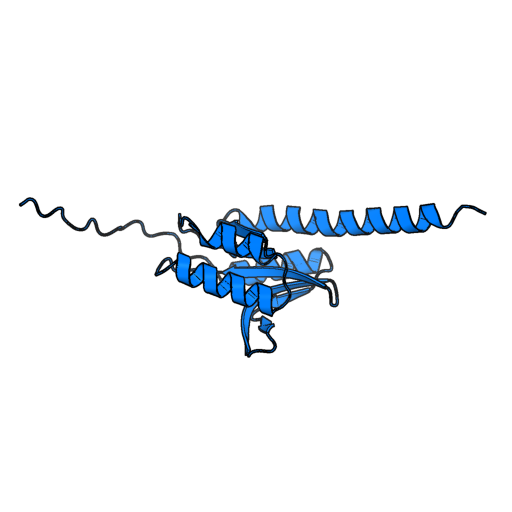 -4.596 5.779 -7.067 1.00 96.44 114 THR A N 1
ATOM 921 C CA . THR A 1 114 ? -3.278 5.138 -7.084 1.00 96.44 114 THR A CA 1
ATOM 922 C C . THR A 1 114 ? -2.162 6.166 -6.979 1.00 96.44 114 THR A C 1
ATOM 924 O O . THR A 1 114 ? -2.063 7.088 -7.798 1.00 96.44 114 THR A O 1
ATOM 927 N N . ARG A 1 115 ? -1.274 5.966 -6.004 1.00 95.38 115 ARG A N 1
ATOM 928 C CA . ARG A 1 115 ? -0.081 6.786 -5.768 1.00 95.38 115 ARG A CA 1
ATOM 929 C C . ARG A 1 115 ? 1.179 5.941 -5.883 1.00 95.38 115 ARG A C 1
ATOM 931 O O . ARG A 1 115 ? 1.216 4.808 -5.421 1.00 95.38 115 ARG A O 1
ATOM 938 N N . ILE A 1 116 ? 2.217 6.499 -6.501 1.00 93.94 116 ILE A N 1
ATOM 939 C CA . ILE A 1 116 ? 3.554 5.896 -6.535 1.00 93.94 116 ILE A CA 1
ATOM 940 C C . ILE A 1 116 ? 4.445 6.772 -5.665 1.00 93.94 116 ILE A C 1
ATOM 942 O O . ILE A 1 116 ? 4.606 7.950 -5.978 1.00 93.94 116 ILE A O 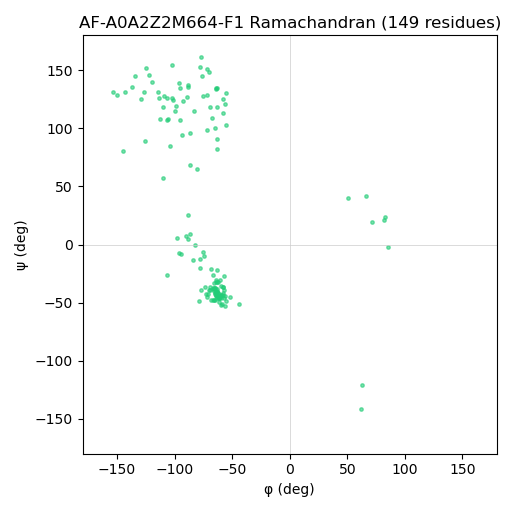1
ATOM 946 N N . VAL A 1 117 ? 4.997 6.205 -4.595 1.00 94.44 117 VAL A N 1
ATOM 947 C CA . VAL A 1 117 ? 5.721 6.943 -3.548 1.00 94.44 117 VAL A CA 1
ATOM 948 C C . VAL A 1 117 ? 7.143 6.401 -3.427 1.00 94.44 117 VAL A C 1
ATOM 950 O O . VAL A 1 117 ? 7.374 5.205 -3.628 1.00 94.44 117 VAL A O 1
ATOM 953 N N . LY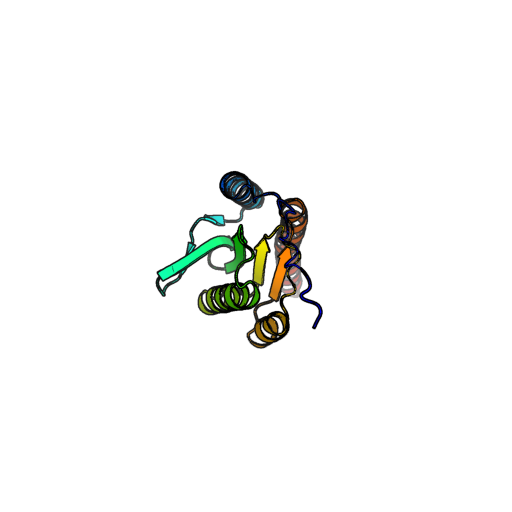S A 1 118 ? 8.125 7.254 -3.123 1.00 92.56 118 LYS A N 1
ATOM 954 C CA . LYS A 1 118 ? 9.500 6.797 -2.878 1.00 92.56 118 LYS A CA 1
ATOM 955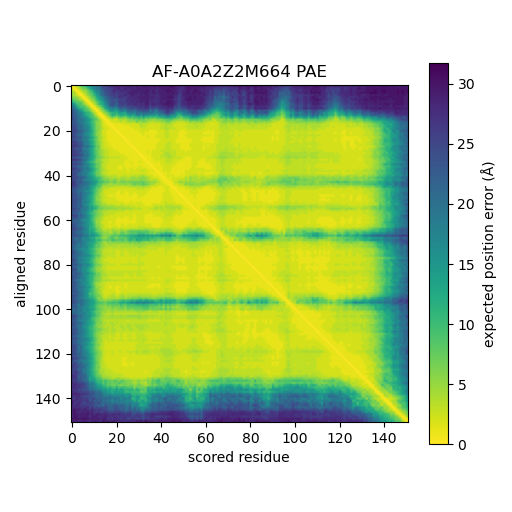 C C . LYS A 1 118 ? 9.650 6.197 -1.485 1.00 92.56 118 LYS A C 1
ATOM 957 O O . LYS A 1 118 ? 8.965 6.584 -0.544 1.00 92.56 118 LYS A O 1
ATOM 962 N N . GLU A 1 119 ? 10.603 5.278 -1.327 1.00 93.00 119 GLU A N 1
ATOM 963 C CA . GLU A 1 119 ? 10.892 4.663 -0.023 1.00 93.00 119 GLU A CA 1
ATOM 964 C C . GLU A 1 119 ? 11.257 5.697 1.050 1.00 93.00 119 GLU A C 1
ATOM 966 O O . GLU A 1 119 ? 10.891 5.531 2.207 1.00 93.00 119 GLU A O 1
ATOM 971 N N . ASN A 1 120 ? 11.976 6.760 0.685 1.00 92.31 120 ASN A N 1
ATOM 972 C CA . ASN A 1 120 ? 12.401 7.800 1.623 1.00 92.31 120 ASN A CA 1
ATOM 973 C C . ASN A 1 120 ? 11.289 8.797 1.989 1.00 92.31 120 ASN A C 1
ATOM 975 O O . ASN A 1 120 ? 11.476 9.561 2.926 1.00 92.31 120 ASN A O 1
ATOM 979 N N . GLU A 1 121 ? 10.171 8.798 1.263 1.00 94.56 121 GLU A N 1
ATOM 980 C CA . GLU A 1 121 ? 9.055 9.744 1.439 1.00 94.56 121 GLU A CA 1
ATOM 981 C C . GLU A 1 121 ? 7.844 9.071 2.098 1.00 94.56 121 GLU A C 1
ATOM 983 O O . GLU A 1 121 ? 7.059 9.714 2.792 1.00 94.56 121 GLU A O 1
ATOM 988 N N . VAL A 1 122 ? 7.710 7.751 1.930 1.00 95.44 122 VAL A N 1
ATOM 989 C CA . VAL A 1 122 ? 6.492 7.017 2.292 1.00 95.44 122 VAL A CA 1
ATOM 990 C C . VAL A 1 122 ? 6.083 7.171 3.754 1.00 95.44 122 VAL A C 1
ATOM 992 O O . VAL A 1 122 ? 4.894 7.289 4.013 1.00 95.44 122 VAL A O 1
ATOM 995 N N . LEU A 1 123 ? 7.013 7.186 4.714 1.00 96.38 123 LEU A N 1
ATOM 996 C CA . LEU A 1 123 ? 6.645 7.278 6.134 1.00 96.38 123 LEU A CA 1
ATOM 997 C C . LEU A 1 123 ? 6.072 8.655 6.491 1.00 96.38 123 LEU A C 1
ATOM 999 O O . LEU A 1 123 ? 5.099 8.737 7.241 1.00 96.38 123 LEU A O 1
ATOM 1003 N N . GLU A 1 124 ? 6.634 9.725 5.933 1.00 96.31 124 GLU A N 1
ATOM 1004 C CA . GLU A 1 124 ? 6.154 11.092 6.152 1.00 96.31 124 GLU A CA 1
ATOM 1005 C C . GLU A 1 124 ? 4.780 11.300 5.503 1.00 96.31 124 GLU A C 1
ATOM 1007 O O . GLU A 1 124 ? 3.833 11.761 6.153 1.00 96.31 124 GLU A O 1
ATOM 1012 N N . GLU A 1 125 ? 4.641 10.887 4.239 1.00 96.69 125 GLU A N 1
ATOM 1013 C CA . GLU A 1 125 ? 3.366 10.955 3.530 1.00 96.69 125 GLU A CA 1
ATOM 1014 C C . GLU A 1 125 ? 2.297 10.117 4.231 1.00 96.69 125 GLU A C 1
ATOM 1016 O O . GLU A 1 125 ? 1.169 10.582 4.415 1.00 96.69 125 GLU A O 1
ATOM 1021 N N . LEU A 1 126 ? 2.643 8.895 4.651 1.00 96.44 126 LEU A N 1
ATOM 1022 C CA . LEU A 1 126 ? 1.714 7.984 5.312 1.00 96.44 126 LEU A CA 1
ATOM 1023 C C . LEU A 1 126 ? 1.231 8.572 6.634 1.00 96.44 126 LEU A C 1
ATOM 1025 O O . LEU A 1 126 ? 0.030 8.579 6.891 1.00 96.44 126 LEU A O 1
ATOM 1029 N N . THR A 1 127 ? 2.135 9.138 7.434 1.00 96.12 127 THR A N 1
ATOM 1030 C CA . THR A 1 127 ? 1.779 9.804 8.695 1.00 96.12 127 THR A CA 1
ATOM 1031 C C . THR A 1 127 ? 0.743 10.900 8.452 1.00 96.12 127 THR A C 1
ATOM 1033 O O . THR A 1 127 ? -0.310 10.927 9.090 1.00 96.12 127 THR A O 1
ATOM 1036 N N . THR A 1 128 ? 0.985 11.767 7.465 1.00 95.50 128 THR A N 1
ATOM 1037 C CA . THR A 1 128 ? 0.065 12.860 7.121 1.00 95.50 128 THR A CA 1
ATOM 1038 C C . THR A 1 128 ? -1.286 12.326 6.646 1.00 95.50 128 THR A C 1
ATOM 1040 O O . THR A 1 128 ? -2.338 12.781 7.102 1.00 95.50 128 THR A O 1
ATOM 1043 N N . ARG A 1 129 ? -1.271 11.326 5.760 1.00 94.81 129 ARG A N 1
ATOM 1044 C CA . ARG A 1 129 ? -2.470 10.703 5.189 1.00 94.81 129 ARG A CA 1
ATOM 1045 C C . ARG A 1 129 ? -3.325 10.004 6.246 1.00 94.81 129 ARG A C 1
ATOM 1047 O O . ARG A 1 129 ? -4.552 10.057 6.149 1.00 94.81 129 ARG A O 1
ATOM 1054 N N . LEU A 1 130 ? -2.717 9.344 7.231 1.00 93.44 130 LEU A N 1
ATOM 1055 C CA . LEU A 1 130 ? -3.438 8.649 8.302 1.00 93.44 130 LEU A CA 1
ATOM 1056 C C . LEU A 1 130 ? -3.982 9.631 9.351 1.00 93.44 130 LEU A C 1
ATOM 1058 O O . LEU A 1 130 ? -5.136 9.498 9.754 1.00 93.44 130 LEU A O 1
ATOM 1062 N N . LEU A 1 131 ? -3.234 10.682 9.705 1.00 91.31 131 LEU A N 1
ATOM 1063 C CA . LEU A 1 131 ? -3.718 11.748 10.595 1.00 91.31 131 LEU A CA 1
ATOM 1064 C C . LEU A 1 131 ? -4.910 12.524 10.013 1.00 91.31 131 LEU A C 1
ATOM 1066 O O . LEU A 1 131 ? -5.778 12.994 10.746 1.00 91.31 131 LEU A O 1
ATOM 1070 N N . GLN A 1 132 ? -4.982 12.678 8.691 1.00 88.19 132 GLN A N 1
ATOM 1071 C CA . GLN A 1 132 ? -6.155 13.275 8.046 1.00 88.19 132 GLN A CA 1
ATOM 1072 C C . GLN A 1 132 ? -7.406 12.398 8.201 1.00 88.19 132 GLN A C 1
ATOM 1074 O O . GLN A 1 132 ? -8.506 12.933 8.331 1.00 88.19 132 GLN A O 1
ATOM 1079 N N . GLN A 1 133 ? -7.258 11.069 8.234 1.00 81.81 133 GLN A N 1
ATOM 1080 C CA . GLN A 1 133 ? -8.394 10.159 8.432 1.00 81.81 133 GLN A CA 1
ATOM 1081 C C . GLN A 1 133 ? -8.916 10.188 9.854 1.00 81.81 133 GLN A C 1
ATOM 1083 O O . GLN A 1 133 ? -10.130 10.225 10.050 1.00 81.81 133 GLN A O 1
ATOM 1088 N N . THR A 1 134 ? -8.018 10.207 10.840 1.00 78.81 134 THR A N 1
ATOM 1089 C CA . THR A 1 134 ? -8.425 10.290 12.246 1.00 78.81 134 THR A CA 1
ATOM 1090 C C . THR A 1 134 ? -9.196 11.587 12.500 1.00 78.81 134 THR A C 1
ATOM 1092 O O . THR A 1 134 ? -10.316 11.545 13.007 1.00 78.81 134 THR A O 1
ATOM 1095 N N . LYS A 1 135 ? -8.691 12.724 11.999 1.00 78.19 135 LYS A N 1
ATOM 1096 C CA . LYS A 1 135 ? -9.364 14.032 12.098 1.00 78.19 135 LYS A CA 1
ATOM 1097 C C . LYS A 1 135 ? -10.703 14.098 11.363 1.00 78.19 135 LYS A C 1
ATOM 1099 O O . LYS A 1 135 ? -11.655 14.679 11.879 1.00 78.19 135 LYS A O 1
ATOM 1104 N N . LYS A 1 136 ? -10.807 13.506 10.166 1.00 74.12 136 LYS A N 1
ATOM 1105 C CA . LYS A 1 136 ? -12.069 13.467 9.406 1.00 74.12 136 LYS A CA 1
ATOM 1106 C C . LYS A 1 136 ? -13.177 12.759 10.195 1.00 74.12 136 LYS A C 1
ATOM 1108 O O . LYS A 1 136 ? -14.328 13.184 10.139 1.00 74.12 136 LYS A O 1
ATOM 1113 N N . LYS A 1 137 ? -12.831 11.718 10.960 1.00 63.69 137 LYS A N 1
ATOM 1114 C CA . LYS A 1 137 ? -13.773 11.001 11.830 1.00 63.69 137 LYS A CA 1
ATOM 1115 C C . LYS A 1 137 ? -14.195 11.822 13.050 1.00 63.69 137 LYS A C 1
ATOM 1117 O O . LYS A 1 137 ? -15.380 11.845 13.366 1.00 63.69 137 LYS A O 1
ATOM 1122 N N . GLU A 1 138 ? -13.262 12.515 13.701 1.00 63.59 138 GLU A N 1
ATOM 1123 C CA . GLU A 1 138 ? -13.572 13.390 14.844 1.00 63.59 138 GLU A CA 1
ATOM 1124 C C . GLU A 1 138 ? -14.498 14.546 14.447 1.00 63.59 138 GLU A C 1
ATOM 1126 O O . GLU A 1 138 ? -15.473 14.818 15.145 1.00 63.59 138 GLU A O 1
ATOM 1131 N N . GLY A 1 139 ? -14.258 15.167 13.286 1.00 60.50 139 GLY A N 1
ATOM 1132 C CA . GLY A 1 139 ? -15.149 16.191 12.734 1.00 60.50 139 GLY A CA 1
ATOM 1133 C C . GLY A 1 139 ? -16.562 15.658 12.479 1.00 60.50 139 GLY A C 1
ATOM 1134 O O . GLY A 1 139 ? -17.534 16.254 12.930 1.00 60.50 139 GLY A O 1
ATOM 1135 N N . HIS A 1 140 ? -16.677 14.476 11.864 1.00 58.22 140 HIS A N 1
ATOM 1136 C CA . HIS A 1 140 ? -17.975 13.841 11.617 1.00 58.22 140 HIS A CA 1
ATOM 1137 C C . HIS A 1 140 ? -18.717 13.465 12.915 1.00 58.22 140 HIS A C 1
ATOM 1139 O O . HIS A 1 140 ? -19.945 13.500 12.964 1.00 58.22 140 HIS A O 1
ATOM 1145 N N . TYR A 1 141 ? -17.998 13.106 13.982 1.00 57.59 141 TYR A N 1
ATOM 1146 C CA . TYR A 1 141 ? -18.603 12.817 15.285 1.00 57.59 141 TYR A CA 1
ATOM 1147 C C . TYR A 1 141 ? -19.143 14.084 15.969 1.00 57.59 141 TYR A C 1
ATOM 1149 O O . TYR A 1 141 ? -20.236 14.062 16.537 1.00 57.59 141 TYR A O 1
ATOM 1157 N N . LEU A 1 142 ? -18.420 15.204 15.870 1.00 59.19 142 LEU A N 1
ATOM 1158 C CA . LEU A 1 142 ? -18.873 16.501 16.381 1.00 59.19 142 LEU A CA 1
ATOM 1159 C C . LEU A 1 142 ? -20.086 17.038 15.607 1.00 59.19 142 LEU A C 1
ATOM 1161 O O . LEU A 1 142 ? -21.009 17.560 16.230 1.00 59.19 142 LEU A O 1
ATOM 1165 N N . ASP A 1 143 ? -20.144 16.829 14.290 1.00 57.16 143 ASP A N 1
ATOM 1166 C CA . ASP A 1 143 ? -21.317 17.168 13.472 1.00 57.16 143 ASP A CA 1
ATOM 1167 C C . ASP A 1 143 ? -22.547 16.325 13.862 1.00 57.16 143 ASP A C 1
ATOM 1169 O O . ASP A 1 143 ? -23.667 16.835 13.933 1.00 57.16 143 ASP A O 1
ATOM 1173 N N . PHE A 1 144 ? -22.343 15.045 14.192 1.00 56.97 144 PHE A N 1
ATOM 1174 C CA . PHE A 1 144 ? -23.412 14.143 14.630 1.00 56.97 144 PHE A CA 1
ATOM 1175 C C . PHE A 1 144 ? -23.962 14.501 16.023 1.00 56.97 144 PHE A C 1
ATOM 1177 O O . PHE A 1 144 ? -25.168 14.418 16.259 1.00 56.97 144 PHE A O 1
ATOM 1184 N N . LEU A 1 145 ? -23.103 14.946 16.948 1.00 57.38 145 LEU A N 1
ATOM 1185 C CA . LEU A 1 145 ? -23.530 15.450 18.259 1.00 57.38 145 LEU A CA 1
ATOM 1186 C C . LEU A 1 145 ? -24.177 16.840 18.164 1.00 57.38 145 LEU A C 1
ATOM 1188 O O . LEU A 1 145 ? -25.162 17.097 18.853 1.00 57.38 145 LEU A O 1
ATOM 1192 N N . GLY A 1 146 ? -23.691 17.711 17.275 1.00 53.53 146 GLY A N 1
ATOM 1193 C CA . GLY A 1 146 ? -24.288 19.023 17.003 1.00 53.53 146 GLY A CA 1
ATOM 1194 C C . GLY A 1 146 ? -25.673 18.949 16.347 1.00 53.53 146 GLY A C 1
ATOM 1195 O O . GLY A 1 146 ? -26.492 19.847 16.544 1.00 53.53 146 GLY A O 1
ATOM 1196 N N . ALA A 1 147 ? -25.971 17.866 15.622 1.00 54.59 147 ALA A N 1
ATOM 1197 C CA . ALA A 1 147 ? -27.287 17.613 15.034 1.00 54.59 147 ALA A CA 1
ATOM 1198 C C . ALA A 1 147 ? -28.334 17.091 16.041 1.00 54.59 147 ALA A C 1
ATOM 1200 O O . ALA A 1 147 ? -29.528 17.237 15.794 1.00 54.59 147 ALA A O 1
ATOM 1201 N N . ASN A 1 148 ? -27.910 16.532 17.183 1.00 48.31 148 ASN A N 1
ATOM 1202 C CA . ASN A 1 148 ? -28.799 15.986 18.220 1.00 48.31 148 ASN A CA 1
ATOM 1203 C C . ASN A 1 148 ? -29.061 16.943 19.400 1.00 48.31 148 ASN A C 1
ATOM 1205 O O . ASN A 1 148 ? -29.748 16.569 20.346 1.00 48.31 148 ASN A O 1
ATOM 1209 N N . VAL A 1 149 ? -28.578 18.191 19.343 1.00 52.78 149 VAL A N 1
ATOM 1210 C CA . VAL A 1 149 ? -28.929 19.256 20.306 1.00 52.78 149 VAL A CA 1
ATOM 1211 C C . VAL A 1 149 ? -29.799 20.314 19.620 1.00 52.78 149 VAL A C 1
ATOM 1213 O O . VAL A 1 149 ? -29.469 21.495 19.545 1.00 52.78 149 VAL A O 1
ATOM 1216 N N . ARG A 1 150 ? -30.931 19.869 19.074 1.00 49.53 150 ARG A N 1
ATOM 1217 C CA . ARG A 1 150 ? -32.113 20.699 18.804 1.00 49.53 150 ARG A CA 1
ATOM 1218 C C . ARG A 1 150 ? -33.359 19.845 19.034 1.00 49.53 150 ARG A C 1
ATOM 1220 O O . ARG A 1 150 ? -33.863 19.260 18.084 1.00 49.53 150 ARG A O 1
ATOM 1227 N N . VAL A 1 151 ? -33.761 19.693 20.295 1.00 42.91 151 VAL A N 1
ATOM 1228 C CA . VAL A 1 151 ? -34.997 20.184 20.954 1.00 42.91 151 VAL A CA 1
ATOM 1229 C C . VAL A 1 151 ? -34.995 19.621 22.373 1.00 42.91 151 VAL A C 1
ATOM 1231 O O . VAL A 1 151 ? -34.831 18.391 22.512 1.00 42.91 151 VAL A O 1
#

pLDDT: mean 84.83, std 18.11, range [37.47, 98.44]

Secondary structure (DSSP, 8-state):
------------PPPP-HHHHHHHHHHHHHHTT-EEEEEEEPTTSPEEEEEEEETTEEEEEEEE----TTHHHHHHHHHHHHHHTT-SEEEEE-SS----TTHHHHHHHTT-EEEEE-TTTHHHHHHHHHHHHHHHHHHHHHHHHHHT---

Foldseek 3Di:
DDDDDPPPPPPPQDFFPLVVLLVLLQVLLVVLVWHKDAQDQAPVRDTFRIFIGDVPRGEETEAEDRDDPPVLVVLLVQLVVCLSSPYLEYEYEDSDPDDNPCSCVVSVVSRYHYYYHYSVCCSVVVNVSSVVVVVVVVVVVVVVVVVPPDD